Protein AF-A0A951RWX8-F1 (afdb_monomer_lite)

Structure (mmCIF, N/CA/C/O backbone):
data_AF-A0A951RWX8-F1
#
_entry.id   AF-A0A951RWX8-F1
#
loop_
_atom_site.group_PDB
_atom_site.id
_atom_site.type_symbol
_atom_site.label_atom_id
_atom_site.label_alt_id
_atom_site.label_comp_id
_atom_site.label_asym_id
_atom_site.label_entity_id
_atom_site.label_seq_id
_atom_site.pdbx_PDB_ins_code
_atom_site.Cartn_x
_atom_site.Cartn_y
_atom_site.Cartn_z
_atom_site.occupancy
_atom_site.B_iso_or_equiv
_atom_site.auth_seq_id
_atom_site.auth_comp_id
_atom_site.auth_asym_id
_atom_site.auth_atom_id
_atom_site.pdbx_PDB_model_num
ATOM 1 N N . MET A 1 1 ? -27.511 1.402 12.590 1.00 58.91 1 MET A N 1
ATOM 2 C CA . MET A 1 1 ? -27.139 2.487 11.652 1.00 58.91 1 MET A CA 1
ATOM 3 C C . MET A 1 1 ? -26.833 3.735 12.453 1.00 58.91 1 MET A C 1
ATOM 5 O O . MET A 1 1 ? -27.647 4.098 13.296 1.00 58.91 1 MET A O 1
ATOM 9 N N . THR A 1 2 ? -25.676 4.359 12.234 1.00 69.56 2 THR A N 1
ATOM 10 C CA . THR A 1 2 ? -25.189 5.438 13.106 1.00 69.56 2 THR A CA 1
ATOM 11 C C . THR A 1 2 ? -25.311 6.781 12.398 1.00 69.56 2 THR A C 1
ATOM 13 O O . THR A 1 2 ? -24.727 6.995 11.338 1.00 69.56 2 THR A O 1
ATOM 16 N N . LYS A 1 3 ? -26.098 7.684 12.985 1.00 81.75 3 LYS A N 1
ATOM 17 C CA . LYS A 1 3 ? -26.148 9.091 12.581 1.00 81.75 3 LYS A CA 1
ATOM 18 C C . LYS A 1 3 ? -24.901 9.783 13.131 1.00 81.75 3 LYS A C 1
ATOM 20 O O . LYS A 1 3 ? -24.537 9.546 14.280 1.00 81.75 3 LYS A O 1
ATOM 25 N N . GLY A 1 4 ? -24.246 10.591 12.310 1.00 80.25 4 GLY A N 1
ATOM 26 C CA . GLY A 1 4 ? -23.131 11.442 12.712 1.00 80.25 4 GLY A CA 1
ATOM 27 C C . GLY A 1 4 ? -23.475 12.913 12.516 1.00 80.25 4 GLY A C 1
ATOM 28 O O . GLY A 1 4 ? -24.472 13.250 11.875 1.00 80.25 4 GLY A O 1
ATOM 29 N N . GLU A 1 5 ? -22.616 13.786 13.020 1.00 89.38 5 GLU A N 1
ATOM 30 C CA . GLU A 1 5 ? -22.738 15.229 12.847 1.00 89.38 5 GLU A CA 1
ATOM 31 C C . GLU A 1 5 ? -21.355 15.818 12.561 1.00 89.38 5 GLU A C 1
ATOM 33 O O . GLU A 1 5 ? -20.371 15.480 13.225 1.00 89.38 5 GLU A O 1
ATOM 38 N N . PHE A 1 6 ? -21.252 16.640 11.517 1.00 80.81 6 PHE A N 1
ATOM 39 C CA . PHE A 1 6 ? -20.042 17.403 11.240 1.00 80.81 6 PHE A CA 1
ATOM 40 C C . PHE A 1 6 ? -19.837 18.440 12.343 1.00 80.81 6 PHE A C 1
ATOM 42 O O . PHE A 1 6 ? -20.791 18.910 12.953 1.00 80.81 6 PHE A O 1
ATOM 49 N N . LYS A 1 7 ? -18.595 18.897 12.538 1.00 84.44 7 LYS A N 1
ATOM 50 C CA . LYS A 1 7 ? -18.312 20.020 13.453 1.00 84.44 7 LYS A CA 1
ATOM 51 C C . LYS A 1 7 ? -19.094 21.297 13.109 1.00 84.44 7 LYS A C 1
ATOM 53 O O . LYS A 1 7 ? -19.282 22.139 13.973 1.00 84.44 7 LYS A O 1
ATOM 58 N N . SER A 1 8 ? -19.538 21.433 11.862 1.00 90.12 8 SER A N 1
ATOM 59 C CA . SER A 1 8 ? -20.385 22.526 11.376 1.00 90.12 8 SER A CA 1
ATOM 60 C C . SER A 1 8 ? -21.886 22.346 11.661 1.00 90.12 8 SER A C 1
ATOM 62 O O . SER A 1 8 ? -22.673 23.183 11.234 1.00 90.12 8 SER A O 1
ATOM 64 N N . GLY A 1 9 ? -22.307 21.263 12.325 1.00 90.12 9 GLY A N 1
ATOM 65 C CA . GLY A 1 9 ? -23.717 20.956 12.610 1.00 90.12 9 GLY A CA 1
ATOM 66 C C . GLY A 1 9 ? -24.454 20.208 11.489 1.00 90.12 9 GLY A C 1
ATOM 67 O O . GLY A 1 9 ? -25.640 19.897 11.594 1.00 90.12 9 GLY A O 1
ATOM 68 N N . GLY A 1 10 ? -23.766 19.901 10.384 1.00 91.00 10 GLY A N 1
ATOM 69 C CA . GLY A 1 10 ? -24.340 19.125 9.286 1.00 91.00 10 GLY A CA 1
ATOM 70 C C . GLY A 1 10 ? -24.584 17.673 9.699 1.00 91.00 10 GLY A C 1
ATOM 71 O O . GLY A 1 10 ? -23.652 16.978 10.101 1.00 91.00 10 GLY A O 1
ATOM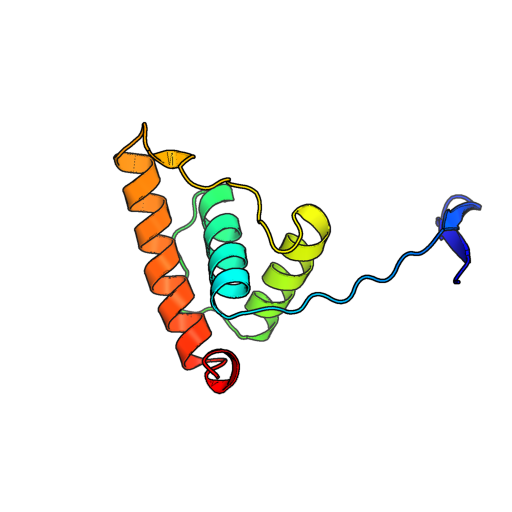 72 N N . LYS A 1 11 ? -25.820 17.186 9.567 1.00 91.50 11 LYS A N 1
ATOM 73 C CA . LYS A 1 11 ? -26.145 15.775 9.821 1.00 91.50 11 LYS A CA 1
ATOM 74 C C . LYS A 1 11 ? -25.522 14.900 8.737 1.00 91.50 11 LYS A C 1
ATOM 76 O O . LYS A 1 11 ? -25.614 15.219 7.555 1.00 91.50 11 LYS A O 1
ATOM 81 N N . MET A 1 12 ? -24.940 13.776 9.131 1.00 86.75 12 MET A N 1
ATOM 82 C CA . MET A 1 12 ? -24.371 12.802 8.206 1.00 86.75 12 MET A CA 1
ATOM 83 C C . MET A 1 12 ? -24.818 11.380 8.531 1.00 86.75 12 MET A C 1
ATOM 85 O O . MET A 1 12 ? -25.210 11.050 9.654 1.00 86.75 12 MET A O 1
ATOM 89 N N . TYR A 1 13 ? -24.715 10.526 7.523 1.00 88.19 13 TYR A N 1
ATOM 90 C CA . TYR A 1 13 ? -24.926 9.095 7.643 1.00 88.19 13 TYR A CA 1
ATOM 91 C C . TYR A 1 13 ? -23.573 8.384 7.658 1.00 88.19 13 TYR A C 1
ATOM 93 O O . TYR A 1 13 ? -22.767 8.577 6.751 1.00 88.19 13 TYR A O 1
ATOM 101 N N . VAL A 1 14 ? -23.309 7.585 8.695 1.00 82.00 14 VAL A N 1
ATOM 102 C CA . VAL A 1 14 ? -22.032 6.876 8.831 1.00 82.00 14 VAL A CA 1
ATOM 103 C C . VAL A 1 14 ? -22.183 5.448 8.320 1.00 82.00 14 VAL A C 1
ATOM 105 O O . VAL A 1 14 ? -22.886 4.634 8.925 1.00 82.00 14 VAL A O 1
ATOM 108 N N . VAL A 1 15 ? -21.466 5.139 7.240 1.00 81.88 15 VAL A N 1
ATOM 109 C CA . VAL A 1 15 ? -21.279 3.774 6.736 1.00 81.88 15 VAL A CA 1
ATOM 110 C C . VAL A 1 15 ? -19.923 3.272 7.210 1.00 81.88 15 VAL A C 1
ATOM 112 O O . VAL A 1 15 ? -18.903 3.915 6.972 1.00 81.88 15 VAL A O 1
ATOM 115 N N . ARG A 1 16 ? -19.907 2.128 7.897 1.00 82.50 16 ARG A N 1
ATOM 116 C CA . ARG A 1 16 ? -18.673 1.390 8.187 1.00 82.50 16 ARG A CA 1
ATOM 117 C C . ARG A 1 16 ? -18.568 0.258 7.181 1.00 82.50 16 ARG A C 1
ATOM 119 O O . ARG A 1 16 ? -19.529 -0.489 7.021 1.00 82.50 16 ARG A O 1
ATOM 126 N N . ILE A 1 17 ? -17.432 0.179 6.505 1.00 84.19 17 ILE A N 1
ATOM 127 C CA . ILE A 1 17 ? -17.138 -0.863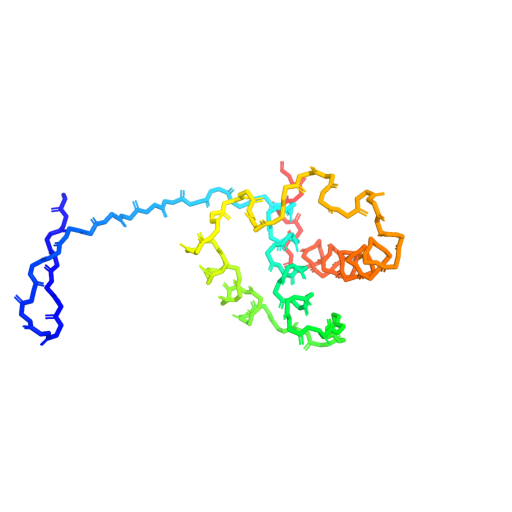 5.528 1.00 84.19 17 ILE A CA 1
ATOM 128 C C . ILE A 1 17 ? -15.938 -1.630 6.056 1.00 84.19 17 ILE A C 1
ATOM 130 O O . ILE A 1 17 ? -14.901 -1.030 6.345 1.00 84.19 17 ILE A O 1
ATOM 134 N N . ASP A 1 18 ? -16.096 -2.941 6.171 1.00 89.81 18 ASP A N 1
ATOM 135 C CA . ASP A 1 18 ? -14.984 -3.836 6.445 1.00 89.81 18 ASP A CA 1
ATOM 136 C C . ASP A 1 18 ? -14.368 -4.269 5.113 1.00 89.81 18 ASP A C 1
ATOM 138 O O . ASP A 1 18 ? -15.068 -4.632 4.163 1.00 89.81 18 ASP A O 1
ATOM 142 N N . HIS A 1 19 ? -13.042 -4.208 5.032 1.00 91.88 19 HIS A N 1
ATOM 143 C CA . HIS A 1 19 ? -12.294 -4.649 3.863 1.00 91.88 19 HIS A CA 1
ATOM 144 C C . HIS A 1 19 ? -11.522 -5.919 4.192 1.00 91.88 19 HIS A C 1
ATOM 146 O O . HIS A 1 19 ? -10.699 -5.937 5.108 1.00 91.88 19 HIS A O 1
ATOM 152 N N . PHE A 1 20 ? -11.743 -6.961 3.396 1.00 92.12 20 PHE A N 1
ATOM 153 C CA . PHE A 1 20 ? -10.911 -8.157 3.414 1.00 92.12 20 PHE A CA 1
ATOM 154 C C . PHE A 1 20 ? -9.639 -7.874 2.619 1.00 92.12 20 PHE A C 1
ATOM 156 O O . PHE A 1 20 ? -9.637 -7.843 1.388 1.00 92.12 20 PHE A O 1
ATOM 163 N N . VAL A 1 21 ? -8.562 -7.586 3.344 1.00 95.25 21 VAL A N 1
ATOM 164 C CA . VAL A 1 21 ? -7.277 -7.220 2.753 1.00 95.25 21 VAL A CA 1
ATOM 165 C C . VAL A 1 21 ? -6.474 -8.484 2.501 1.00 95.25 21 VAL A C 1
ATOM 167 O O . VAL A 1 21 ? -6.059 -9.152 3.440 1.00 95.25 21 VAL A O 1
ATOM 170 N N . THR A 1 22 ? -6.225 -8.782 1.231 1.00 96.06 22 THR A N 1
ATOM 171 C CA . THR A 1 22 ? -5.256 -9.805 0.826 1.00 96.06 22 THR A CA 1
ATOM 172 C C . THR A 1 22 ? -3.857 -9.204 0.737 1.00 96.06 22 THR A C 1
ATOM 174 O O . THR A 1 22 ? -3.691 -7.979 0.681 1.00 96.06 22 THR A O 1
ATOM 177 N N . ILE A 1 23 ? -2.837 -10.061 0.632 1.00 96.88 23 ILE A N 1
ATOM 178 C CA . ILE A 1 23 ? -1.465 -9.614 0.372 1.00 96.88 23 ILE A CA 1
ATOM 179 C C . ILE A 1 23 ? -1.384 -8.685 -0.848 1.00 96.88 23 ILE A C 1
ATOM 181 O O . ILE A 1 23 ? -0.773 -7.625 -0.769 1.00 96.88 23 ILE A O 1
ATOM 185 N N . ARG A 1 24 ? -2.092 -9.018 -1.936 1.00 95.88 24 ARG A N 1
ATOM 186 C CA . ARG A 1 24 ? -2.120 -8.222 -3.170 1.00 95.88 24 ARG A CA 1
ATOM 187 C C . ARG A 1 24 ? -2.717 -6.835 -2.948 1.00 95.88 24 ARG A C 1
ATOM 189 O O . ARG A 1 24 ? -2.190 -5.865 -3.483 1.00 95.88 24 ARG A O 1
ATOM 196 N N . VAL A 1 25 ? -3.799 -6.734 -2.174 1.00 96.81 25 VAL A N 1
ATOM 197 C CA . VAL A 1 25 ? -4.442 -5.447 -1.858 1.00 96.81 25 VAL A CA 1
ATOM 198 C C . VAL A 1 25 ? -3.502 -4.570 -1.035 1.00 96.81 25 VAL A C 1
ATOM 200 O O . VAL A 1 25 ? -3.354 -3.386 -1.329 1.00 96.81 25 VAL A O 1
ATOM 203 N N . PHE A 1 26 ? -2.822 -5.144 -0.040 1.00 98.00 26 PHE A N 1
ATOM 204 C CA . PHE A 1 26 ? -1.884 -4.383 0.782 1.00 98.00 26 PHE A CA 1
ATOM 205 C C . PHE A 1 26 ? -0.661 -3.940 -0.030 1.00 98.00 26 PHE A C 1
ATOM 207 O O . PHE A 1 26 ? -0.297 -2.765 -0.002 1.00 98.00 26 PHE A O 1
ATOM 214 N N . THR A 1 27 ? -0.071 -4.843 -0.814 1.00 98.00 27 THR A N 1
ATOM 215 C CA . THR A 1 27 ? 1.023 -4.504 -1.729 1.00 98.00 27 THR A CA 1
ATOM 216 C C . THR A 1 27 ? 0.616 -3.363 -2.652 1.00 98.00 27 THR A C 1
ATOM 218 O O . THR A 1 27 ? 1.292 -2.339 -2.651 1.00 98.00 27 THR A O 1
ATOM 221 N N . LYS A 1 28 ? -0.538 -3.473 -3.327 1.00 97.50 28 LYS A N 1
ATOM 222 C CA . LYS A 1 28 ? -1.063 -2.416 -4.199 1.00 97.50 28 LYS A CA 1
ATOM 223 C C . LYS A 1 28 ? -1.181 -1.079 -3.471 1.00 97.50 28 LYS A C 1
ATOM 225 O O . LYS A 1 28 ? -0.672 -0.078 -3.960 1.00 97.50 28 LYS A O 1
ATOM 230 N N . ALA A 1 29 ? -1.793 -1.058 -2.287 1.00 98.19 29 ALA A N 1
ATOM 231 C CA . ALA A 1 29 ? -1.966 0.171 -1.519 1.00 98.19 29 ALA A CA 1
ATOM 232 C C . ALA A 1 29 ? -0.630 0.868 -1.209 1.00 98.19 29 ALA A C 1
ATOM 234 O O . ALA A 1 29 ? -0.542 2.093 -1.289 1.00 98.19 29 ALA A O 1
ATOM 235 N N . LEU A 1 30 ? 0.415 0.107 -0.867 1.00 98.38 30 LEU A N 1
ATOM 236 C CA . LEU A 1 30 ? 1.745 0.674 -0.648 1.00 98.38 30 LEU A CA 1
ATOM 237 C C . LEU A 1 30 ? 2.377 1.155 -1.957 1.00 98.38 30 LEU A C 1
ATOM 239 O O . LEU A 1 30 ? 2.918 2.257 -1.990 1.00 98.38 30 LEU A O 1
ATOM 243 N N . THR A 1 31 ? 2.289 0.362 -3.025 1.00 98.25 31 THR A N 1
ATOM 244 C CA . THR A 1 31 ? 2.861 0.708 -4.328 1.00 98.25 31 THR A CA 1
ATOM 245 C C . THR A 1 31 ? 2.304 2.016 -4.856 1.00 98.25 31 THR A C 1
ATOM 247 O O . THR A 1 31 ? 3.066 2.933 -5.143 1.00 98.25 31 THR A O 1
ATOM 250 N N . GLU A 1 32 ? 0.979 2.135 -4.912 1.00 98.06 32 GLU A N 1
ATOM 251 C CA . GLU A 1 32 ? 0.324 3.336 -5.423 1.00 98.06 32 GLU A CA 1
ATOM 252 C C . GLU A 1 32 ? 0.629 4.562 -4.551 1.00 98.06 32 GLU A C 1
ATOM 254 O O . GLU A 1 32 ? 0.796 5.662 -5.067 1.00 98.06 32 GLU A O 1
ATOM 259 N N . HIS A 1 33 ? 0.766 4.384 -3.230 1.00 98.19 33 HIS A N 1
ATOM 260 C CA . HIS A 1 33 ? 1.120 5.481 -2.331 1.00 98.19 33 HIS A CA 1
ATOM 261 C C . HIS A 1 33 ? 2.478 6.106 -2.661 1.00 98.19 33 HIS A C 1
ATOM 263 O O . HIS A 1 33 ? 2.574 7.330 -2.745 1.00 98.19 33 HIS A O 1
ATOM 269 N N . PHE A 1 34 ? 3.520 5.285 -2.811 1.00 98.19 34 PHE A N 1
ATOM 270 C CA . PHE A 1 34 ? 4.867 5.782 -3.106 1.00 98.19 34 PHE A CA 1
ATOM 271 C C . PHE A 1 34 ? 4.988 6.239 -4.560 1.00 98.19 34 PHE A C 1
ATOM 273 O O . PHE A 1 34 ? 5.553 7.299 -4.824 1.00 98.19 34 PHE A O 1
ATOM 280 N N . TYR A 1 35 ? 4.353 5.521 -5.488 1.00 97.62 35 TYR A N 1
ATOM 281 C CA . TYR A 1 35 ? 4.312 5.907 -6.893 1.00 97.62 35 TYR A CA 1
ATOM 282 C C . TYR A 1 35 ? 3.700 7.306 -7.092 1.00 97.62 35 TYR A C 1
ATOM 284 O O . TYR A 1 35 ? 4.335 8.164 -7.704 1.00 97.62 35 TYR A O 1
ATOM 292 N N . ASN A 1 36 ? 2.534 7.588 -6.492 1.00 96.69 36 ASN A N 1
ATOM 293 C CA . ASN A 1 36 ? 1.856 8.889 -6.611 1.00 96.69 36 ASN A CA 1
ATOM 294 C C . ASN A 1 36 ? 2.648 10.052 -6.007 1.00 96.69 36 ASN A C 1
ATOM 296 O O . ASN A 1 36 ? 2.459 11.206 -6.387 1.00 96.69 36 ASN A O 1
ATOM 300 N N . LYS A 1 37 ? 3.518 9.761 -5.040 1.00 96.56 37 LYS A N 1
ATOM 301 C CA . LYS A 1 37 ? 4.419 10.748 -4.440 1.00 96.56 37 LYS A CA 1
ATOM 302 C C . LYS A 1 37 ? 5.717 10.926 -5.214 1.00 96.56 37 LYS A C 1
ATOM 304 O O . LYS A 1 37 ? 6.529 11.762 -4.829 1.00 96.56 37 LYS A O 1
ATOM 309 N N . ASN A 1 38 ? 5.909 10.165 -6.292 1.00 96.19 38 ASN A N 1
ATOM 310 C CA . ASN A 1 38 ? 7.165 10.094 -7.022 1.00 96.19 38 ASN A CA 1
ATOM 311 C C . ASN A 1 38 ? 8.343 9.673 -6.114 1.00 96.19 38 ASN A C 1
ATOM 313 O O . ASN A 1 38 ? 9.453 10.185 -6.242 1.00 96.19 38 ASN A O 1
ATOM 317 N N . GLU A 1 39 ? 8.085 8.753 -5.180 1.00 96.00 39 GLU A N 1
ATOM 318 C CA . GLU A 1 39 ? 9.050 8.227 -4.210 1.00 96.00 39 GLU A CA 1
ATOM 319 C C . GLU A 1 39 ? 9.382 6.756 -4.522 1.00 96.00 39 GLU A C 1
ATOM 321 O O . GLU A 1 39 ? 8.518 5.978 -4.931 1.00 96.00 39 GLU A O 1
ATOM 326 N N . ASP A 1 40 ? 10.633 6.348 -4.289 1.00 96.44 40 ASP A N 1
ATOM 327 C CA . ASP A 1 40 ? 11.003 4.928 -4.242 1.00 96.44 40 ASP A CA 1
ATOM 328 C C . ASP A 1 40 ? 10.439 4.262 -2.971 1.00 96.44 40 ASP A C 1
ATOM 330 O O . ASP A 1 40 ? 10.186 4.914 -1.954 1.00 96.44 40 ASP A O 1
ATOM 334 N N . PHE A 1 41 ? 10.311 2.930 -2.986 1.00 97.25 41 PHE A N 1
ATOM 335 C CA . PHE A 1 41 ? 9.944 2.197 -1.776 1.00 97.25 41 PHE A CA 1
ATOM 336 C C . PHE A 1 41 ? 11.044 2.348 -0.704 1.00 97.25 41 PHE A C 1
ATOM 338 O O . PHE A 1 41 ? 12.206 2.013 -0.964 1.00 97.25 41 PHE A O 1
ATOM 345 N N . PRO A 1 42 ? 10.718 2.820 0.512 1.00 95.88 42 PRO A N 1
ATOM 346 C CA . PRO A 1 42 ? 11.724 3.130 1.517 1.00 95.88 42 PRO A CA 1
ATOM 347 C C . PRO A 1 42 ? 12.392 1.863 2.060 1.00 95.88 42 PRO A C 1
ATOM 349 O O . PRO A 1 42 ? 11.749 0.846 2.315 1.00 95.88 42 PRO A O 1
ATOM 352 N N . SER A 1 43 ? 13.693 1.951 2.342 1.00 92.00 43 SER A N 1
ATOM 353 C CA . SER A 1 43 ? 14.468 0.840 2.917 1.00 92.00 43 SER A CA 1
ATOM 354 C C . SER A 1 43 ? 14.027 0.453 4.335 1.00 92.00 43 SER A C 1
ATOM 356 O O . SER A 1 43 ? 14.259 -0.673 4.776 1.00 92.00 43 SER A O 1
ATOM 358 N N . LYS A 1 44 ? 13.393 1.380 5.064 1.00 92.19 44 LYS A N 1
ATOM 359 C CA . LYS A 1 44 ? 12.887 1.180 6.426 1.00 92.19 44 LYS A CA 1
ATOM 360 C C . LYS A 1 44 ? 11.474 1.748 6.557 1.00 92.19 44 LYS A C 1
ATOM 362 O O . LYS A 1 44 ? 11.304 2.890 6.962 1.00 92.19 44 LYS A O 1
ATOM 367 N N . LEU A 1 45 ? 10.470 0.930 6.247 1.00 96.25 45 LEU A N 1
ATOM 368 C CA . LEU A 1 45 ? 9.066 1.205 6.566 1.00 96.25 45 LEU A CA 1
ATOM 369 C C . LEU A 1 45 ? 8.672 0.457 7.843 1.00 96.25 45 LEU A C 1
ATOM 371 O O . LEU A 1 45 ? 8.919 -0.747 7.956 1.00 96.25 45 LEU A O 1
ATOM 375 N N . ILE A 1 46 ? 8.044 1.123 8.814 1.00 96.56 46 ILE A N 1
ATOM 376 C CA . ILE A 1 46 ? 7.519 0.427 10.002 1.00 96.56 46 ILE A CA 1
ATOM 377 C C . ILE A 1 46 ? 6.070 -0.026 9.787 1.00 96.56 46 ILE A C 1
ATOM 379 O O . ILE A 1 46 ? 5.301 0.602 9.060 1.00 96.56 46 ILE A O 1
ATOM 383 N N . ARG A 1 47 ? 5.658 -1.107 10.470 1.00 96.50 47 ARG A N 1
ATOM 384 C CA . ARG A 1 47 ? 4.304 -1.690 10.332 1.00 96.50 47 ARG A CA 1
ATOM 385 C C . ARG A 1 47 ? 3.188 -0.659 10.523 1.00 96.50 47 ARG A C 1
ATOM 387 O O . ARG A 1 47 ? 2.282 -0.579 9.704 1.00 96.50 47 ARG A O 1
ATOM 394 N N . LYS A 1 48 ? 3.304 0.181 11.555 1.00 97.19 48 LYS A N 1
ATOM 395 C CA . LYS A 1 48 ? 2.313 1.218 11.883 1.00 97.19 48 LYS A CA 1
ATOM 396 C C . LYS A 1 48 ? 2.113 2.233 10.750 1.00 97.19 48 LYS A C 1
ATOM 398 O O . LYS A 1 48 ? 0.993 2.685 10.524 1.00 97.19 48 LYS A O 1
ATOM 403 N N . GLU A 1 49 ? 3.182 2.601 10.050 1.00 97.81 49 GLU A N 1
ATOM 404 C CA . GLU A 1 49 ? 3.110 3.509 8.900 1.00 97.81 49 GLU A CA 1
ATOM 405 C C . GLU A 1 49 ? 2.467 2.817 7.703 1.00 97.81 49 GLU A C 1
ATOM 407 O O . GLU A 1 49 ? 1.547 3.373 7.108 1.00 97.81 49 GLU A O 1
ATOM 412 N N . ALA A 1 50 ? 2.869 1.575 7.418 1.00 98.00 50 ALA A N 1
ATOM 413 C CA . ALA A 1 50 ? 2.271 0.771 6.357 1.00 98.00 50 ALA A CA 1
ATOM 414 C C . ALA A 1 50 ? 0.753 0.594 6.555 1.00 98.00 50 ALA A C 1
ATOM 416 O O . ALA A 1 50 ? -0.022 0.798 5.625 1.00 98.00 50 ALA A O 1
ATOM 417 N N . GLU A 1 51 ? 0.303 0.290 7.774 1.00 98.06 51 GLU A N 1
ATOM 418 C CA . GLU A 1 51 ? -1.125 0.169 8.100 1.00 9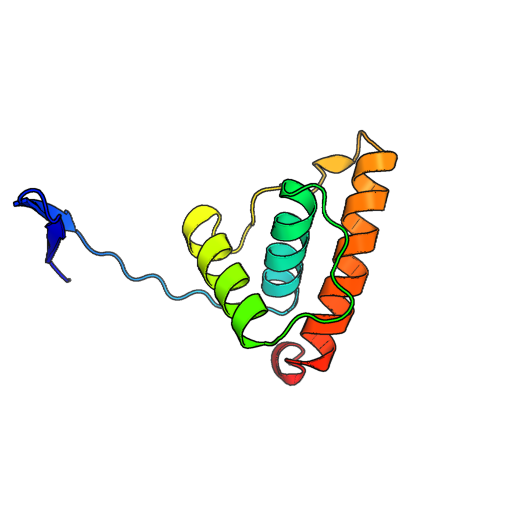8.06 51 GLU A CA 1
ATOM 419 C C . GLU A 1 51 ? -1.874 1.500 7.978 1.00 98.06 51 GLU A C 1
ATOM 421 O O . GLU A 1 51 ? -3.038 1.528 7.573 1.00 98.06 51 GLU A O 1
ATOM 426 N N . LYS A 1 52 ? -1.227 2.620 8.322 1.00 98.25 52 LYS A N 1
ATOM 427 C CA . LYS A 1 52 ? -1.807 3.955 8.134 1.00 98.25 52 LYS A CA 1
ATOM 428 C C . LYS A 1 52 ? -2.001 4.256 6.647 1.00 98.25 52 LYS A C 1
ATOM 430 O O . LYS A 1 52 ? -3.063 4.753 6.276 1.00 98.25 52 LYS A O 1
ATOM 435 N N . ILE A 1 53 ? -1.009 3.928 5.815 1.00 98.19 53 ILE A N 1
ATOM 436 C CA . ILE A 1 53 ? -1.091 4.056 4.355 1.00 98.19 53 ILE A CA 1
ATOM 437 C C . ILE A 1 53 ? -2.224 3.179 3.818 1.00 98.19 53 ILE A C 1
ATOM 439 O O . ILE A 1 53 ? -3.090 3.688 3.113 1.00 98.19 53 ILE A O 1
ATOM 443 N N . LEU A 1 54 ? -2.278 1.904 4.212 1.00 97.94 54 LEU A N 1
ATOM 444 C CA . LEU A 1 54 ? -3.330 0.970 3.808 1.00 97.94 54 LEU A CA 1
ATOM 445 C C . LEU A 1 54 ? -4.727 1.517 4.115 1.00 97.94 54 LEU A C 1
ATOM 447 O O . LEU A 1 54 ? -5.561 1.597 3.220 1.00 97.94 54 LEU A O 1
ATOM 451 N N . LYS A 1 55 ? -4.978 1.936 5.362 1.00 96.38 55 LYS A N 1
ATOM 452 C CA . LYS A 1 55 ? -6.282 2.485 5.776 1.00 96.38 55 LYS A CA 1
ATOM 453 C C . LYS A 1 55 ? -6.665 3.713 4.961 1.00 96.38 55 LYS A C 1
ATOM 455 O O . LYS A 1 55 ? -7.813 3.839 4.551 1.00 96.38 55 LYS A O 1
ATOM 460 N N . HIS A 1 56 ? -5.706 4.606 4.726 1.00 96.00 56 HIS A N 1
ATOM 461 C CA . HIS A 1 56 ? -5.931 5.792 3.914 1.00 96.00 56 HIS A CA 1
ATOM 462 C C . HIS A 1 56 ? -6.281 5.418 2.468 1.00 96.00 56 HIS A C 1
ATOM 464 O O . HIS A 1 56 ? -7.289 5.882 1.950 1.00 96.00 56 HIS A O 1
ATOM 470 N N . ARG A 1 57 ? -5.504 4.536 1.831 1.00 96.81 57 ARG A N 1
ATOM 471 C CA . ARG A 1 57 ? -5.747 4.118 0.442 1.00 96.81 57 ARG A CA 1
ATOM 472 C C . ARG A 1 57 ? -7.067 3.370 0.284 1.00 96.81 57 ARG A C 1
ATOM 474 O O . ARG A 1 57 ? -7.819 3.695 -0.625 1.00 96.81 57 ARG A O 1
ATOM 481 N N . LEU A 1 58 ? -7.392 2.454 1.195 1.00 95.69 58 LEU A N 1
ATOM 482 C CA . LEU A 1 58 ? -8.674 1.745 1.192 1.00 95.69 58 LEU A CA 1
ATOM 483 C C . LEU A 1 58 ? -9.864 2.697 1.345 1.00 95.69 58 LEU A C 1
ATOM 485 O O . LEU A 1 58 ? -10.882 2.505 0.692 1.00 95.69 58 LEU A O 1
ATOM 489 N N . PHE A 1 59 ? -9.734 3.738 2.171 1.00 92.75 59 PHE A N 1
ATOM 490 C CA . PHE A 1 59 ? -10.800 4.722 2.345 1.00 92.75 59 PHE A CA 1
ATOM 491 C C . PHE A 1 59 ? -11.123 5.477 1.046 1.00 92.75 59 PHE A C 1
ATOM 493 O O . PHE A 1 59 ? -12.292 5.737 0.778 1.00 92.75 59 PHE A O 1
ATOM 500 N N . PHE A 1 60 ? -10.110 5.814 0.242 1.00 92.81 60 PHE A N 1
ATOM 501 C CA . PHE A 1 60 ? -10.300 6.587 -0.991 1.00 92.81 60 PHE A CA 1
ATOM 502 C C . PHE A 1 60 ? -10.553 5.728 -2.233 1.00 92.81 60 PHE A C 1
ATOM 504 O O . PHE A 1 60 ? -11.346 6.118 -3.085 1.00 92.81 60 PHE A O 1
ATOM 511 N N . HIS A 1 61 ? -9.901 4.571 -2.337 1.00 94.94 61 HIS A N 1
ATOM 512 C CA . HIS A 1 61 ? -9.862 3.775 -3.570 1.00 94.94 61 HIS A CA 1
ATOM 513 C C . HIS A 1 61 ? -10.385 2.342 -3.389 1.00 94.94 61 HIS A C 1
ATOM 515 O O . HIS A 1 61 ? -10.454 1.565 -4.342 1.00 94.94 61 HIS A O 1
ATOM 521 N N . GLY A 1 62 ? -10.759 1.958 -2.165 1.00 94.00 62 GLY A N 1
ATOM 522 C CA . GLY A 1 62 ? -11.173 0.594 -1.854 1.00 94.00 62 GLY A CA 1
ATOM 523 C C . GLY A 1 62 ? -10.086 -0.440 -2.162 1.00 94.00 62 GLY A C 1
ATOM 524 O O . GLY A 1 62 ? -8.897 -0.134 -2.248 1.00 94.00 62 GLY A O 1
ATOM 525 N N . ILE A 1 63 ? -10.502 -1.697 -2.328 1.00 94.94 63 ILE A N 1
ATOM 526 C CA . ILE A 1 63 ? -9.592 -2.823 -2.602 1.00 94.94 63 ILE A CA 1
ATOM 527 C C . ILE A 1 63 ? -9.088 -2.865 -4.052 1.00 94.94 63 ILE A C 1
ATOM 529 O O . ILE A 1 63 ? -8.079 -3.512 -4.338 1.00 94.94 63 ILE A O 1
ATOM 533 N N . ASN A 1 64 ? -9.787 -2.190 -4.967 1.00 93.25 64 ASN A N 1
ATOM 534 C CA . ASN A 1 64 ? -9.423 -2.165 -6.381 1.00 93.25 64 ASN A CA 1
ATOM 535 C C . ASN A 1 64 ? -8.202 -1.274 -6.631 1.00 93.25 64 ASN A C 1
ATOM 537 O O . ASN A 1 64 ? -7.442 -1.564 -7.554 1.00 93.25 64 ASN A O 1
ATOM 541 N N . GLY A 1 65 ? -7.957 -0.298 -5.754 1.00 94.06 65 GLY A N 1
ATOM 542 C CA . GLY A 1 65 ? -6.893 0.683 -5.920 1.00 94.06 65 GLY A CA 1
ATOM 543 C C . GLY A 1 65 ? -7.281 1.775 -6.906 1.00 94.06 65 GLY A C 1
ATOM 544 O O . GLY A 1 65 ? -8.438 1.896 -7.305 1.00 94.06 65 GLY A O 1
ATOM 545 N N . GLU A 1 66 ? -6.307 2.608 -7.236 1.00 95.12 66 GLU A N 1
ATOM 546 C CA . GLU A 1 66 ? -6.487 3.766 -8.113 1.00 95.12 66 GLU A CA 1
ATOM 547 C C . GLU A 1 66 ? -6.253 3.426 -9.580 1.00 95.12 66 GLU A C 1
ATOM 549 O O . GLU A 1 66 ? -6.944 3.962 -10.442 1.00 95.12 66 GLU A O 1
ATOM 554 N N . TYR A 1 67 ? -5.317 2.515 -9.858 1.00 93.62 67 TYR A N 1
ATOM 555 C CA . TYR A 1 67 ? -4.970 2.136 -11.222 1.00 93.62 67 TYR A CA 1
ATOM 556 C C . TYR A 1 67 ? -5.622 0.810 -11.608 1.00 93.62 67 TYR A C 1
ATOM 558 O O . TYR A 1 67 ? -5.494 -0.212 -10.921 1.00 93.62 67 TYR A O 1
ATOM 566 N N . GLU A 1 68 ? -6.315 0.828 -12.743 1.00 89.50 68 GLU A N 1
ATOM 567 C CA . GLU A 1 68 ? -6.891 -0.367 -13.346 1.00 89.50 68 GLU A CA 1
ATOM 568 C C . GLU A 1 68 ? -5.803 -1.276 -13.935 1.00 89.50 68 GLU A C 1
ATOM 570 O O . GLU A 1 68 ? -4.661 -0.873 -14.175 1.00 89.50 68 GLU A O 1
ATOM 575 N N . ALA A 1 69 ? -6.154 -2.541 -14.166 1.00 83.62 69 ALA A N 1
ATOM 576 C CA . ALA A 1 69 ? -5.269 -3.441 -14.892 1.00 83.62 69 ALA A CA 1
ATOM 577 C C . ALA A 1 69 ? -5.019 -2.885 -16.303 1.00 83.62 69 ALA A C 1
ATOM 579 O O . ALA A 1 69 ? -5.954 -2.463 -16.975 1.00 83.62 69 ALA A O 1
ATOM 580 N N . GLY A 1 70 ? -3.759 -2.877 -16.727 1.00 86.00 70 GLY A N 1
ATOM 581 C CA . GLY A 1 70 ? -3.362 -2.364 -18.036 1.00 86.00 70 GLY A CA 1
ATOM 582 C C . GLY A 1 70 ? -3.077 -0.860 -18.093 1.00 86.00 70 GLY A C 1
ATOM 583 O O . GLY A 1 70 ? -2.631 -0.373 -19.126 1.00 86.00 70 GLY A O 1
ATOM 584 N N . TYR A 1 71 ? -3.238 -0.120 -16.988 1.00 90.88 71 TYR A N 1
ATOM 585 C CA . TYR A 1 71 ? -3.037 1.337 -16.962 1.00 90.88 71 TYR A CA 1
ATOM 586 C C . TYR A 1 71 ? -1.661 1.795 -17.495 1.00 90.88 71 TYR A C 1
ATOM 588 O O . TYR A 1 71 ? -1.558 2.848 -18.117 1.00 90.88 71 TYR A O 1
ATOM 596 N N . PHE A 1 72 ? -0.610 0.992 -17.296 1.00 90.94 72 PHE A N 1
ATOM 597 C CA . PHE A 1 72 ? 0.754 1.300 -17.743 1.00 90.94 72 PHE A CA 1
ATOM 598 C C . PHE A 1 72 ? 1.182 0.566 -19.024 1.00 90.94 72 PHE A C 1
ATOM 600 O O . PHE A 1 72 ? 2.340 0.671 -19.416 1.00 90.94 72 PHE A O 1
ATOM 607 N N . GLU A 1 73 ? 0.291 -0.165 -19.704 1.00 87.44 73 GLU A N 1
ATOM 608 C CA . GLU A 1 73 ? 0.659 -0.966 -20.889 1.00 87.44 73 GLU A CA 1
ATOM 609 C C . GLU A 1 73 ? 1.252 -0.127 -22.027 1.00 87.44 73 GLU A C 1
ATOM 611 O O . GLU A 1 73 ? 2.091 -0.609 -22.785 1.00 87.44 73 GLU A O 1
ATOM 616 N N . SER A 1 74 ? 0.862 1.145 -22.127 1.00 89.19 74 SER A N 1
ATOM 617 C CA . SER A 1 74 ? 1.368 2.071 -23.140 1.00 89.19 74 SER A CA 1
ATOM 618 C C . SER A 1 74 ? 2.658 2.803 -22.746 1.00 89.19 74 SER A C 1
ATOM 620 O O . SER A 1 74 ? 3.157 3.588 -23.550 1.00 89.19 74 SER A O 1
ATOM 622 N N . SER A 1 75 ? 3.191 2.605 -21.532 1.00 94.12 75 SER A N 1
ATOM 623 C CA . SER A 1 75 ? 4.404 3.281 -21.048 1.00 94.12 75 SER A CA 1
ATOM 624 C C . SER A 1 75 ? 5.330 2.320 -20.308 1.00 94.12 75 SER A C 1
ATOM 626 O O . SER A 1 75 ? 5.119 1.985 -19.141 1.00 94.12 75 SER A O 1
ATOM 628 N N . PHE A 1 76 ? 6.402 1.920 -20.992 1.00 92.69 76 PHE A N 1
ATOM 629 C CA . PHE A 1 76 ? 7.423 1.038 -20.430 1.00 92.69 76 PHE A CA 1
ATOM 630 C C . PHE A 1 76 ? 8.057 1.624 -19.160 1.00 92.69 76 PHE A C 1
ATOM 632 O O . PHE A 1 76 ? 8.136 0.935 -18.147 1.00 92.69 76 PHE A O 1
ATOM 639 N N . GLU A 1 77 ? 8.435 2.905 -19.183 1.00 94.19 77 GLU A N 1
ATOM 640 C CA . GLU A 1 77 ? 9.102 3.574 -18.057 1.00 94.19 77 GLU A CA 1
ATOM 641 C C . GLU A 1 77 ? 8.220 3.612 -16.801 1.00 94.19 77 GLU A C 1
ATOM 643 O O . GLU A 1 77 ? 8.670 3.285 -15.699 1.00 94.19 77 GLU A O 1
ATOM 648 N N . GLU A 1 78 ? 6.940 3.956 -16.962 1.0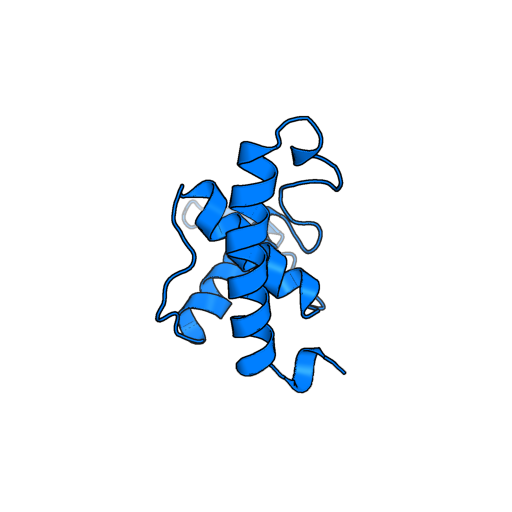0 94.56 78 GLU A N 1
ATOM 649 C CA . GLU A 1 78 ? 6.000 3.992 -15.840 1.00 94.56 78 GLU A CA 1
ATOM 650 C C . GLU A 1 78 ? 5.704 2.585 -15.315 1.00 94.56 78 GLU A C 1
ATOM 652 O O . GLU A 1 78 ? 5.651 2.378 -14.099 1.00 94.56 78 GLU A O 1
ATOM 657 N N . SER A 1 79 ? 5.601 1.597 -16.210 1.00 93.50 79 SER A N 1
ATOM 658 C CA . SER A 1 79 ? 5.450 0.199 -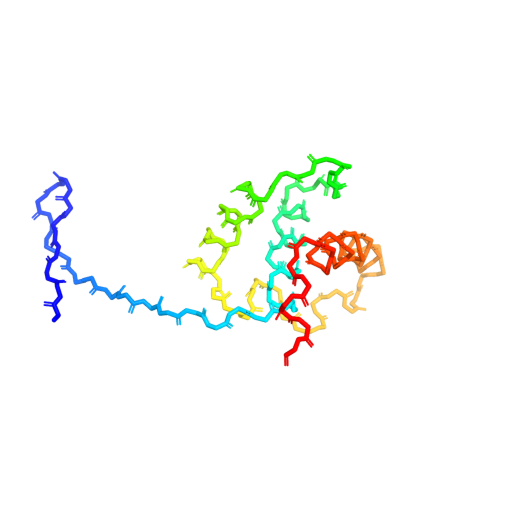15.815 1.00 93.50 79 SER A CA 1
ATOM 659 C C . SER A 1 79 ? 6.661 -0.305 -15.026 1.00 93.50 79 SER A C 1
ATOM 661 O O . SER A 1 79 ? 6.476 -0.967 -14.005 1.00 93.50 79 SER A O 1
ATOM 663 N N . GLU A 1 80 ? 7.891 -0.017 -15.458 1.00 95.31 80 GLU A N 1
ATOM 664 C CA . GLU A 1 80 ? 9.103 -0.427 -14.737 1.00 95.31 80 GLU A CA 1
ATOM 665 C C . GLU A 1 80 ? 9.175 0.212 -13.353 1.00 95.31 80 GLU A C 1
ATOM 667 O O . GLU A 1 80 ? 9.428 -0.470 -12.355 1.00 95.31 80 GLU A O 1
ATOM 672 N N . LYS A 1 81 ? 8.901 1.516 -13.271 1.00 95.88 81 LYS A N 1
ATOM 673 C CA . LYS A 1 81 ? 8.894 2.250 -12.007 1.00 95.88 81 LYS A CA 1
ATOM 674 C C . LYS A 1 81 ? 7.861 1.683 -11.037 1.00 95.88 81 LYS A C 1
ATOM 676 O O . LYS A 1 81 ? 8.183 1.436 -9.873 1.00 95.88 81 LYS A O 1
ATOM 681 N N . PHE A 1 82 ? 6.640 1.445 -11.509 1.00 96.50 82 PHE A N 1
ATOM 682 C CA . PHE A 1 82 ? 5.579 0.869 -10.691 1.00 96.50 82 PHE A CA 1
ATOM 683 C C . PHE A 1 82 ? 5.951 -0.539 -10.205 1.00 96.50 82 PHE A C 1
ATOM 685 O O . PHE A 1 82 ? 5.842 -0.825 -9.010 1.00 96.50 82 PHE A O 1
ATOM 692 N N . ASN A 1 83 ? 6.465 -1.390 -11.099 1.00 95.56 83 ASN A N 1
ATOM 693 C CA . ASN A 1 83 ? 6.868 -2.761 -10.778 1.00 95.56 83 ASN A CA 1
ATOM 694 C C . ASN A 1 83 ? 8.025 -2.807 -9.769 1.00 95.56 83 ASN A C 1
ATOM 696 O O . ASN A 1 83 ? 7.976 -3.571 -8.808 1.00 95.56 83 ASN A O 1
ATOM 700 N N . LYS A 1 84 ? 9.018 -1.920 -9.893 1.00 97.00 84 LYS A N 1
ATOM 701 C CA . LYS A 1 84 ? 10.121 -1.818 -8.925 1.00 97.00 84 LYS A CA 1
ATOM 702 C C . LYS A 1 84 ? 9.618 -1.520 -7.507 1.00 97.00 84 LYS A C 1
ATOM 704 O O . LYS A 1 84 ? 10.109 -2.099 -6.536 1.00 97.00 84 LYS A O 1
ATOM 709 N N . ILE A 1 85 ? 8.644 -0.616 -7.367 1.00 98.06 85 ILE A N 1
ATOM 710 C CA . ILE A 1 85 ? 8.024 -0.311 -6.068 1.00 98.06 85 ILE A CA 1
ATOM 711 C C . ILE A 1 85 ? 7.176 -1.502 -5.604 1.00 98.06 85 ILE A C 1
ATOM 713 O O . ILE A 1 85 ? 7.215 -1.861 -4.425 1.00 98.06 85 ILE A O 1
ATOM 717 N N . TRP A 1 86 ? 6.429 -2.126 -6.518 1.00 97.81 86 TRP A N 1
ATOM 718 C CA . TRP A 1 86 ? 5.616 -3.311 -6.254 1.00 97.81 86 TRP A CA 1
ATOM 719 C C . TRP A 1 86 ? 6.419 -4.455 -5.653 1.00 97.81 86 TRP A C 1
ATOM 721 O O . TRP A 1 86 ? 6.030 -4.967 -4.606 1.00 97.81 86 TRP A O 1
ATOM 731 N N . ASP A 1 87 ? 7.550 -4.816 -6.248 1.00 97.75 87 ASP A N 1
ATOM 732 C CA . ASP A 1 87 ? 8.361 -5.939 -5.783 1.00 97.75 87 ASP A CA 1
ATOM 733 C C . ASP A 1 87 ? 8.842 -5.716 -4.346 1.00 97.75 87 ASP A C 1
ATOM 735 O O . ASP A 1 87 ? 8.687 -6.580 -3.479 1.00 97.75 87 ASP A O 1
ATOM 739 N N . ARG A 1 88 ? 9.314 -4.502 -4.040 1.00 98.19 88 ARG A N 1
ATOM 740 C CA . ARG A 1 88 ? 9.733 -4.122 -2.681 1.00 98.19 88 ARG A CA 1
ATOM 741 C C . ARG A 1 88 ? 8.575 -4.100 -1.690 1.00 98.19 88 ARG A C 1
ATOM 743 O O . ARG A 1 88 ? 8.712 -4.583 -0.563 1.00 98.19 88 ARG A O 1
ATOM 750 N N . ALA A 1 89 ? 7.424 -3.580 -2.104 1.00 97.94 89 ALA A N 1
ATOM 751 C CA . ALA A 1 89 ? 6.216 -3.604 -1.293 1.00 97.94 89 ALA A CA 1
ATOM 752 C C . ALA A 1 89 ? 5.754 -5.042 -1.021 1.00 97.94 89 ALA A C 1
ATOM 754 O O . ALA A 1 89 ? 5.362 -5.364 0.101 1.00 97.94 89 ALA A O 1
ATOM 755 N N . TYR A 1 90 ? 5.828 -5.923 -2.016 1.00 97.75 90 TYR A N 1
ATOM 756 C CA . TYR A 1 90 ? 5.457 -7.325 -1.891 1.00 97.75 90 TYR A CA 1
ATOM 757 C C . TYR A 1 90 ? 6.379 -8.070 -0.928 1.00 97.75 90 TYR A C 1
ATOM 759 O O . TYR A 1 90 ? 5.886 -8.761 -0.035 1.00 97.75 90 TYR A O 1
ATOM 767 N N . GLU A 1 91 ? 7.697 -7.889 -1.050 1.00 96.94 91 GLU A N 1
ATOM 768 C CA . GLU A 1 91 ? 8.695 -8.423 -0.113 1.00 96.94 91 GLU A CA 1
ATOM 769 C C . GLU A 1 91 ? 8.419 -7.953 1.324 1.00 96.94 91 GLU A C 1
ATOM 771 O O . GLU A 1 91 ? 8.394 -8.749 2.274 1.00 96.94 91 GLU A O 1
ATOM 776 N N . PHE A 1 92 ? 8.152 -6.656 1.495 1.00 97.62 92 PHE A N 1
ATOM 777 C CA . PHE A 1 92 ? 7.832 -6.079 2.793 1.00 97.62 92 PHE A CA 1
ATOM 778 C C . PHE A 1 92 ? 6.561 -6.689 3.396 1.00 97.62 92 PHE A C 1
ATOM 780 O O . PHE A 1 92 ? 6.590 -7.172 4.531 1.00 97.62 92 PHE A O 1
ATOM 787 N N . VAL A 1 93 ? 5.448 -6.697 2.654 1.00 97.31 93 VAL A N 1
ATOM 788 C CA . VAL A 1 93 ? 4.169 -7.211 3.164 1.00 97.31 93 VAL A CA 1
ATOM 789 C C . VAL A 1 93 ? 4.288 -8.702 3.459 1.00 97.31 93 VAL A C 1
ATOM 791 O O . VAL A 1 93 ? 3.932 -9.138 4.550 1.00 97.31 93 VAL A O 1
ATOM 794 N N . SER A 1 94 ? 4.881 -9.463 2.542 1.00 95.94 94 SER A N 1
ATOM 795 C CA . SER A 1 94 ? 5.160 -10.888 2.711 1.00 95.94 94 SER A CA 1
ATOM 796 C C . SER A 1 94 ? 5.926 -11.210 3.992 1.00 95.94 94 SER A C 1
ATOM 798 O O . SER A 1 94 ? 5.596 -12.167 4.687 1.00 95.94 94 SER A O 1
ATOM 800 N N . SER A 1 95 ? 6.970 -10.435 4.294 1.00 95.50 95 SER A N 1
ATOM 801 C CA . SER A 1 95 ? 7.826 -10.689 5.456 1.00 95.50 95 SER A CA 1
ATOM 802 C C . SER A 1 95 ? 7.188 -10.235 6.769 1.00 95.50 95 SER A C 1
ATOM 804 O O . SER A 1 95 ? 7.383 -10.862 7.809 1.00 95.50 95 SER A O 1
ATOM 806 N N . LYS A 1 96 ? 6.427 -9.134 6.756 1.00 95.81 96 LYS A N 1
ATOM 807 C CA . LYS A 1 96 ? 5.821 -8.567 7.968 1.00 95.81 96 LYS A CA 1
ATOM 808 C C . LYS A 1 96 ? 4.443 -9.138 8.285 1.00 95.81 96 LYS A C 1
ATOM 810 O O . LYS A 1 96 ? 4.086 -9.112 9.463 1.00 95.81 96 LYS A O 1
ATOM 815 N N . TYR A 1 97 ? 3.723 -9.644 7.292 1.00 94.88 97 TYR A N 1
ATOM 816 C CA . TYR A 1 97 ? 2.352 -10.148 7.384 1.00 94.88 97 TYR A CA 1
ATOM 817 C C . TYR A 1 97 ? 2.246 -11.509 6.688 1.00 94.88 97 TYR A C 1
ATOM 819 O O . TYR A 1 97 ? 1.428 -11.707 5.797 1.00 94.88 97 TYR A O 1
ATOM 827 N N . SER A 1 98 ? 3.098 -12.456 7.081 1.00 93.38 98 SER A N 1
ATOM 828 C CA . SER A 1 98 ? 3.169 -13.788 6.464 1.00 93.38 98 SER A CA 1
ATOM 829 C C . SER A 1 98 ? 1.834 -14.539 6.466 1.00 93.38 98 SER A C 1
ATOM 831 O O . SER A 1 98 ? 1.560 -15.277 5.530 1.00 93.38 98 SER A O 1
ATOM 833 N N . TRP A 1 99 ? 0.990 -14.298 7.470 1.00 92.56 99 TRP A N 1
ATOM 834 C CA . TRP A 1 99 ? -0.356 -14.865 7.605 1.00 92.56 99 TRP A CA 1
ATOM 835 C C . TRP A 1 99 ? -1.355 -14.378 6.539 1.00 92.56 99 TRP A C 1
ATOM 837 O O . TRP A 1 99 ? -2.433 -14.936 6.430 1.00 92.56 99 TRP A O 1
ATOM 847 N N . LEU A 1 100 ? -1.017 -13.358 5.737 1.00 91.75 100 LEU A N 1
ATOM 848 C CA . LEU A 1 100 ? -1.817 -12.938 4.573 1.00 91.75 100 LEU A CA 1
ATOM 849 C C . LEU A 1 100 ? -1.557 -13.781 3.311 1.00 91.75 100 LEU A C 1
ATOM 851 O O . LEU A 1 100 ? -2.126 -13.482 2.259 1.00 91.75 100 LEU A O 1
ATOM 855 N N . ARG A 1 101 ? -0.6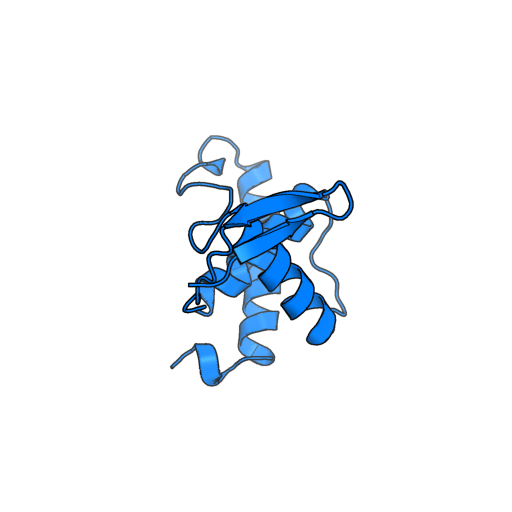34 -14.750 3.374 1.00 76.75 101 ARG A N 1
ATOM 856 C CA . ARG A 1 101 ? -0.339 -15.685 2.275 1.00 76.75 101 ARG A CA 1
ATOM 857 C C . ARG A 1 101 ? -1.221 -16.937 2.294 1.00 76.75 101 ARG A C 1
ATOM 859 O O . ARG A 1 101 ? -1.238 -17.645 1.291 1.00 76.75 101 ARG A O 1
ATOM 866 N N . GLU A 1 102 ? -1.859 -17.209 3.428 1.00 57.41 102 GLU A N 1
ATOM 867 C CA . GLU A 1 102 ? -2.823 -18.296 3.639 1.00 57.41 102 GLU A CA 1
ATOM 868 C C . GLU A 1 102 ? -4.220 -17.867 3.174 1.00 57.41 102 GLU A C 1
ATOM 870 O O . GLU A 1 102 ? -4.934 -18.734 2.624 1.00 57.41 102 GLU A O 1
#

Secondary structure (DSSP, 8-state):
-EEEE-TTS-EEEE--------HHHHHHHHHHHHHHTT-PPPS---HHHHHHHHHHHHHHHTTT-SSPTTTTTT-HHHHHHHHHHHHHHHHHHHHH-GGGG-

pLDDT: mean 92.68, std 7.29, range [57.41, 98.38]

Foldseek 3Di:
DDWDADPVRRIDDDDDDDADDALLLLLLLQLCVQLVVVHAQDPDDDPVNSVVSSVVQCVVPNSCGDDHPCNCVVPPVSVVRSVNNSVVSSVVCCVVPVVSVD

Sequence (102 aa):
MTKGEFKSGGKMYVVRIDHFVTIRVFTKALTEHFYNKNEDFPSKLIRKEAEKILKHRLFFHGINGEYEAGYFESSFEESEKFNKIWDRAYEFVSSKYSWLRE

Radius of gyration: 16.15 Å; chains: 1; bounding box: 42×41×37 Å